Protein AF-A0A955BLK5-F1 (afdb_monomer_lite)

Structure (mmCIF, N/CA/C/O backbone):
data_AF-A0A955BLK5-F1
#
_entry.id   AF-A0A955BLK5-F1
#
loop_
_atom_site.group_PDB
_atom_site.id
_atom_site.type_symbol
_atom_site.label_atom_id
_atom_site.label_alt_id
_atom_site.label_comp_id
_atom_site.label_asym_id
_atom_site.label_entity_id
_atom_site.label_seq_id
_atom_site.pdbx_PDB_ins_code
_atom_site.Cartn_x
_atom_site.Cartn_y
_atom_site.Cartn_z
_atom_site.occupancy
_atom_site.B_iso_or_equiv
_atom_site.auth_seq_id
_atom_site.auth_comp_id
_atom_site.auth_asym_id
_atom_site.auth_atom_id
_atom_site.pdbx_PDB_model_num
ATOM 1 N N . MET A 1 1 ? -26.415 -7.465 14.558 1.00 78.81 1 MET A N 1
ATOM 2 C CA . MET A 1 1 ? -25.169 -8.268 14.542 1.00 78.81 1 MET A CA 1
ATOM 3 C C . MET A 1 1 ? -24.920 -8.869 13.162 1.00 78.81 1 MET A C 1
ATOM 5 O O . MET A 1 1 ? -23.972 -8.435 12.531 1.00 78.81 1 MET A O 1
ATOM 9 N N . TRP A 1 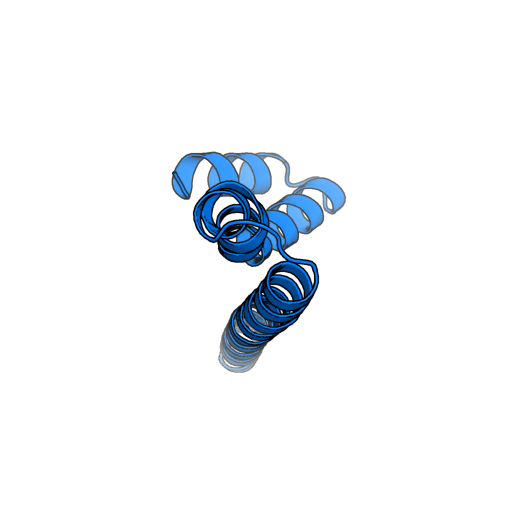2 ? -25.809 -9.714 12.623 1.00 88.19 2 TRP A N 1
ATOM 10 C CA . TRP A 1 2 ? -25.682 -10.304 11.273 1.00 88.19 2 TRP A CA 1
ATOM 11 C C . TRP A 1 2 ? -25.377 -9.311 10.138 1.00 88.19 2 TRP A C 1
ATOM 13 O O . TRP A 1 2 ? -24.468 -9.534 9.345 1.00 88.19 2 TRP A O 1
ATOM 23 N N . MET A 1 3 ? -26.078 -8.175 10.095 1.00 90.94 3 MET A N 1
ATOM 24 C CA . MET A 1 3 ? -25.865 -7.148 9.066 1.00 90.94 3 MET A CA 1
ATOM 25 C C . MET A 1 3 ? -24.493 -6.463 9.177 1.00 90.94 3 MET A C 1
ATOM 27 O O . MET A 1 3 ? -23.840 -6.223 8.168 1.00 90.94 3 MET A O 1
ATOM 31 N N . ALA A 1 4 ? -24.030 -6.198 10.403 1.00 90.81 4 ALA A N 1
ATOM 32 C CA . ALA A 1 4 ? -22.714 -5.607 10.637 1.00 90.81 4 ALA A CA 1
ATOM 33 C C . ALA A 1 4 ? -21.597 -6.569 10.209 1.00 90.81 4 ALA A C 1
ATOM 35 O O . ALA A 1 4 ? -20.674 -6.165 9.510 1.00 90.81 4 ALA A O 1
ATOM 36 N N . SER A 1 5 ? -21.722 -7.854 10.552 1.00 93.00 5 SER A N 1
ATOM 37 C CA . SER A 1 5 ? -20.790 -8.894 10.110 1.00 93.00 5 SER A CA 1
ATOM 38 C C . SER A 1 5 ? -20.751 -9.023 8.584 1.00 93.00 5 SER A C 1
ATOM 40 O O . SER A 1 5 ? -19.670 -9.135 8.011 1.00 93.00 5 SER A O 1
ATOM 42 N N . GLY A 1 6 ? -21.907 -8.935 7.915 1.00 95.75 6 GLY A N 1
ATOM 43 C CA . GLY A 1 6 ? -21.985 -8.936 6.451 1.00 95.75 6 GLY A CA 1
ATOM 44 C C . GLY A 1 6 ? -21.269 -7.743 5.809 1.00 95.75 6 GLY A C 1
ATOM 45 O O . GLY A 1 6 ? -20.512 -7.921 4.858 1.00 95.75 6 GLY A O 1
ATOM 46 N N . LEU A 1 7 ? -21.445 -6.539 6.362 1.00 94.50 7 LEU A N 1
ATOM 47 C CA . LEU A 1 7 ? -20.762 -5.331 5.886 1.00 94.50 7 LEU A CA 1
ATOM 48 C C . LEU A 1 7 ? -19.243 -5.404 6.083 1.00 94.50 7 LEU A C 1
ATOM 50 O O . LEU A 1 7 ? -18.496 -4.986 5.201 1.00 94.50 7 LEU A O 1
ATOM 54 N N . ILE A 1 8 ? -18.783 -5.959 7.208 1.00 90.94 8 ILE A N 1
ATOM 55 C CA . ILE A 1 8 ? -17.352 -6.166 7.468 1.00 90.94 8 ILE A CA 1
ATOM 56 C C . ILE A 1 8 ? -16.761 -7.129 6.436 1.00 90.94 8 ILE A C 1
ATOM 58 O O . ILE A 1 8 ? -15.754 -6.804 5.811 1.00 90.94 8 ILE A O 1
ATOM 62 N N . ALA A 1 9 ? -17.401 -8.280 6.212 1.00 94.06 9 ALA A N 1
ATOM 63 C CA . ALA A 1 9 ? -16.929 -9.264 5.241 1.00 94.06 9 ALA A CA 1
ATOM 64 C C . ALA A 1 9 ? -16.872 -8.685 3.818 1.00 94.06 9 ALA A C 1
ATOM 66 O O . ALA A 1 9 ? -15.873 -8.854 3.123 1.00 94.06 9 ALA A O 1
ATOM 67 N N . LEU A 1 10 ? -17.910 -7.950 3.405 1.00 95.25 10 LEU A N 1
ATOM 68 C CA . LEU A 1 10 ? -17.947 -7.295 2.098 1.00 95.25 10 LEU A CA 1
ATOM 69 C C . LEU A 1 10 ? -16.854 -6.226 1.958 1.00 95.25 10 LEU A C 1
ATOM 71 O O . LEU A 1 10 ? -16.196 -6.149 0.920 1.00 95.25 10 LEU A O 1
ATOM 75 N N . GLY A 1 11 ? -16.638 -5.418 2.999 1.00 92.06 11 GLY A N 1
ATOM 76 C CA . GLY A 1 11 ? -15.591 -4.397 3.020 1.00 92.06 11 GLY A CA 1
ATOM 77 C C . GLY A 1 11 ? -14.194 -5.001 2.895 1.00 92.06 11 GLY A C 1
ATOM 78 O O . GLY A 1 11 ? -13.415 -4.558 2.054 1.00 92.06 11 GLY A O 1
ATOM 79 N N . LEU A 1 12 ? -13.906 -6.054 3.668 1.00 89.38 12 LEU A N 1
ATOM 80 C CA . LEU A 1 12 ? -12.637 -6.784 3.602 1.00 89.38 12 LEU A CA 1
ATOM 81 C C . LEU A 1 12 ? -12.414 -7.412 2.226 1.00 89.38 12 LEU A C 1
ATOM 83 O O . LEU A 1 12 ? -11.339 -7.258 1.653 1.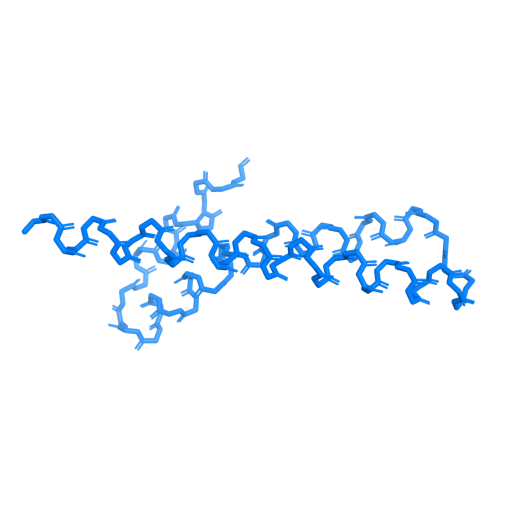00 89.38 12 LEU A O 1
ATOM 87 N N . LEU A 1 13 ? -13.438 -8.061 1.665 1.00 93.62 13 LEU A N 1
ATOM 88 C CA . LEU A 1 13 ? -13.366 -8.645 0.327 1.00 93.62 13 LEU A CA 1
ATOM 89 C C . LEU A 1 13 ? -13.050 -7.576 -0.728 1.00 93.62 13 LEU A C 1
ATOM 91 O O . LEU A 1 13 ? -12.193 -7.779 -1.582 1.00 93.62 13 LEU A O 1
ATOM 95 N N . THR A 1 14 ? -13.722 -6.427 -0.654 1.00 92.69 14 THR A N 1
ATOM 96 C CA . THR A 1 14 ? -13.544 -5.332 -1.619 1.00 92.69 14 THR A CA 1
ATOM 97 C C . THR A 1 14 ? -12.151 -4.713 -1.510 1.00 92.69 14 THR A C 1
ATOM 99 O O . THR A 1 14 ? -11.517 -4.468 -2.534 1.00 92.69 14 THR A O 1
ATOM 102 N N . LEU A 1 15 ? -11.647 -4.505 -0.288 1.00 89.62 15 LEU A N 1
ATOM 103 C CA . LEU A 1 15 ? -10.279 -4.039 -0.038 1.00 89.62 15 LEU A CA 1
ATOM 104 C C . LEU A 1 15 ? -9.240 -5.021 -0.587 1.00 89.62 15 LEU A C 1
ATOM 106 O O . LEU A 1 15 ? -8.328 -4.605 -1.297 1.00 89.62 15 LEU A O 1
ATOM 110 N N . PHE A 1 16 ? -9.415 -6.315 -0.314 1.00 88.88 16 PHE A N 1
ATOM 111 C CA . PHE A 1 16 ? -8.513 -7.364 -0.779 1.00 88.88 16 PHE A CA 1
ATOM 112 C C . PHE A 1 16 ? -8.476 -7.453 -2.309 1.00 88.88 16 PHE A C 1
ATOM 114 O O . PHE A 1 16 ? -7.414 -7.350 -2.919 1.00 88.88 16 PHE A O 1
ATOM 121 N N . VAL A 1 17 ? -9.641 -7.586 -2.949 1.00 92.75 17 VAL A N 1
ATOM 122 C CA . VAL A 1 17 ? -9.733 -7.708 -4.410 1.00 92.75 17 VAL A CA 1
ATOM 123 C C . VAL A 1 17 ? -9.269 -6.424 -5.099 1.00 92.75 17 VAL A C 1
ATOM 125 O O . VAL A 1 17 ? -8.546 -6.488 -6.091 1.00 92.75 17 VAL A O 1
ATOM 128 N N . GLY A 1 18 ? -9.644 -5.254 -4.574 1.00 91.00 18 GLY A N 1
ATOM 129 C CA . GLY A 1 18 ? -9.210 -3.965 -5.111 1.00 91.00 18 GLY A CA 1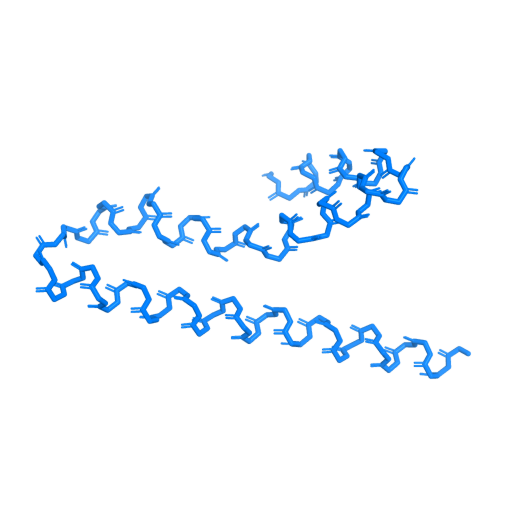
ATOM 130 C C . GLY A 1 18 ? -7.693 -3.782 -5.039 1.00 91.00 18 GLY A C 1
ATOM 131 O O . GLY A 1 18 ? -7.085 -3.376 -6.030 1.00 91.00 18 GLY A O 1
ATOM 132 N N . GLY A 1 19 ? -7.079 -4.136 -3.906 1.00 89.75 19 GLY A N 1
ATOM 133 C CA . GLY A 1 19 ? -5.626 -4.113 -3.731 1.00 89.75 19 GLY A CA 1
ATOM 134 C C . GLY A 1 19 ? -4.906 -5.054 -4.698 1.00 89.75 19 GLY A C 1
ATOM 135 O O . GLY A 1 19 ? -3.980 -4.636 -5.391 1.00 89.75 19 GLY A O 1
ATOM 136 N N . GLU A 1 20 ? -5.387 -6.291 -4.833 1.00 91.12 20 GLU A N 1
ATOM 137 C CA . GLU A 1 20 ? -4.803 -7.280 -5.747 1.00 91.12 20 GLU A CA 1
ATOM 138 C C . GLU A 1 20 ? -4.873 -6.826 -7.215 1.00 91.12 20 GLU A C 1
ATOM 140 O O . GLU A 1 20 ? -3.902 -6.944 -7.969 1.00 91.12 20 GLU A O 1
ATOM 145 N N . LEU A 1 21 ? -6.010 -6.263 -7.636 1.00 93.19 21 LEU A N 1
ATOM 146 C CA . LEU A 1 21 ? -6.176 -5.724 -8.987 1.00 93.19 21 LEU A CA 1
ATOM 147 C C . LEU A 1 21 ? -5.248 -4.529 -9.241 1.00 93.19 21 LEU A C 1
ATOM 149 O O . LEU A 1 21 ? -4.647 -4.446 -10.317 1.00 93.19 21 LEU A O 1
ATOM 153 N N . LEU A 1 22 ? -5.096 -3.639 -8.254 1.00 91.31 22 LEU A N 1
ATOM 154 C CA . LEU A 1 22 ? -4.184 -2.499 -8.322 1.00 91.31 22 LEU A CA 1
ATOM 155 C C . LEU A 1 22 ? -2.732 -2.960 -8.493 1.00 91.31 22 LEU A C 1
ATOM 157 O O . LEU A 1 22 ? -2.061 -2.492 -9.414 1.00 91.31 22 LEU A O 1
ATOM 161 N N . VAL A 1 23 ? -2.265 -3.901 -7.662 1.00 94.38 23 VAL A N 1
ATOM 162 C CA . VAL A 1 23 ? -0.897 -4.445 -7.732 1.00 94.38 23 VAL A CA 1
ATOM 163 C C . VAL A 1 23 ? -0.645 -5.072 -9.091 1.00 94.38 23 VAL A C 1
ATOM 165 O O . VAL A 1 23 ? 0.310 -4.706 -9.769 1.00 94.38 23 VAL A O 1
ATOM 168 N N . ARG A 1 24 ? -1.527 -5.968 -9.546 1.00 94.62 24 ARG A N 1
ATOM 169 C CA . ARG A 1 24 ? -1.359 -6.647 -10.839 1.00 94.62 24 ARG A CA 1
ATOM 170 C C . ARG A 1 24 ? -1.319 -5.667 -12.006 1.00 94.62 24 ARG A C 1
ATOM 172 O O . ARG A 1 24 ? -0.471 -5.803 -12.889 1.00 94.62 24 ARG A O 1
ATOM 179 N N . GLY A 1 25 ? -2.222 -4.687 -12.014 1.0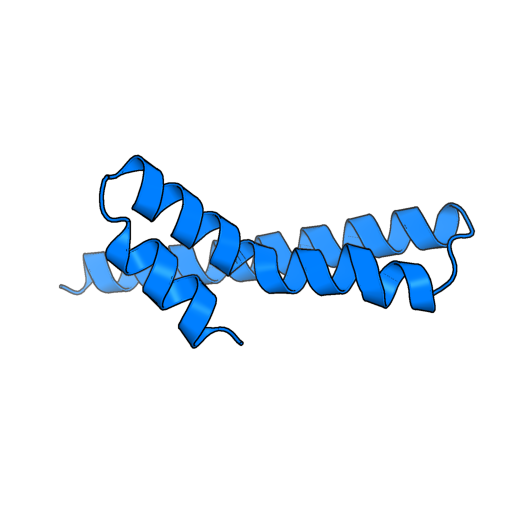0 95.44 25 GLY A N 1
ATOM 180 C CA . GLY A 1 25 ? -2.265 -3.647 -13.039 1.00 95.44 25 GLY A CA 1
ATOM 181 C C . GLY A 1 25 ? -0.985 -2.813 -13.053 1.00 95.44 25 GLY A C 1
ATOM 182 O O . GLY A 1 25 ? -0.330 -2.705 -14.092 1.00 95.44 25 GLY A O 1
ATOM 183 N N . ALA A 1 26 ? -0.589 -2.287 -11.894 1.00 95.31 26 ALA A N 1
ATOM 184 C CA . ALA A 1 26 ? 0.601 -1.456 -11.744 1.00 95.31 26 ALA A CA 1
ATOM 185 C C . ALA A 1 26 ? 1.896 -2.222 -12.066 1.00 95.31 26 ALA A C 1
ATOM 187 O O . ALA A 1 26 ? 2.735 -1.715 -12.809 1.00 95.31 26 ALA A O 1
ATOM 188 N N . SER A 1 27 ? 2.043 -3.463 -11.594 1.00 97.06 27 SER A N 1
ATOM 189 C CA . SER A 1 27 ? 3.205 -4.308 -11.889 1.00 97.06 27 SER A CA 1
ATOM 190 C C . SER A 1 27 ? 3.318 -4.618 -13.380 1.00 97.06 27 SER A C 1
ATOM 192 O O . SER A 1 27 ? 4.417 -4.585 -13.930 1.00 97.06 27 SER A O 1
ATOM 194 N N . ARG A 1 28 ? 2.193 -4.867 -14.065 1.00 97.50 28 ARG A N 1
ATOM 195 C CA . ARG A 1 28 ? 2.189 -5.090 -15.516 1.00 97.50 28 ARG A CA 1
ATOM 196 C C . ARG A 1 28 ? 2.601 -3.833 -16.280 1.00 97.50 28 ARG A C 1
ATOM 198 O O . ARG A 1 28 ? 3.400 -3.934 -17.207 1.00 97.50 28 ARG A O 1
ATOM 205 N N . LEU A 1 29 ? 2.092 -2.664 -15.890 1.00 97.56 29 LEU A N 1
ATOM 206 C CA . LEU A 1 29 ? 2.495 -1.385 -16.484 1.00 97.56 29 LEU A CA 1
ATOM 207 C C . LEU A 1 29 ? 3.991 -1.116 -16.285 1.00 97.56 29 LEU A C 1
ATOM 209 O O . LEU A 1 29 ? 4.682 -0.773 -17.241 1.00 97.56 29 LEU A O 1
ATOM 213 N N . ALA A 1 30 ? 4.504 -1.340 -15.075 1.00 97.25 30 ALA A N 1
ATOM 214 C CA . ALA A 1 30 ? 5.919 -1.180 -14.758 1.00 97.25 30 ALA A CA 1
ATOM 215 C C . ALA A 1 30 ? 6.813 -2.130 -15.575 1.00 97.25 30 ALA A C 1
ATOM 217 O O . ALA A 1 30 ? 7.848 -1.712 -16.092 1.00 97.25 30 ALA A O 1
ATOM 218 N N . ALA A 1 31 ? 6.389 -3.384 -15.754 1.00 97.56 31 ALA A N 1
ATOM 219 C CA . ALA A 1 31 ? 7.107 -4.352 -16.579 1.00 97.56 31 ALA A CA 1
ATOM 220 C C . ALA A 1 31 ? 7.148 -3.933 -18.060 1.00 97.56 31 ALA A C 1
ATOM 222 O O . ALA A 1 31 ? 8.198 -4.018 -18.692 1.00 97.56 31 ALA A O 1
ATOM 223 N N . ILE A 1 32 ? 6.033 -3.428 -18.607 1.00 97.94 32 ILE A N 1
ATOM 224 C CA . ILE A 1 32 ? 5.976 -2.902 -19.984 1.00 97.94 32 ILE A CA 1
ATOM 225 C C . ILE A 1 32 ? 6.872 -1.661 -20.137 1.00 97.94 32 ILE A C 1
ATOM 227 O O . ILE A 1 32 ? 7.478 -1.469 -21.187 1.00 97.94 32 ILE A O 1
ATOM 231 N N . ALA A 1 33 ? 7.009 -0.852 -19.083 1.00 97.94 33 ALA A N 1
ATOM 232 C CA . ALA A 1 33 ? 7.917 0.294 -19.039 1.00 97.94 33 ALA A CA 1
ATOM 233 C C . ALA A 1 33 ? 9.405 -0.084 -18.856 1.00 97.94 33 ALA A C 1
ATOM 235 O O . ALA A 1 33 ? 10.247 0.804 -18.749 1.00 97.94 33 ALA A O 1
ATOM 236 N N . GLY A 1 34 ? 9.749 -1.378 -18.810 1.00 97.44 34 GLY A N 1
ATOM 237 C CA . GLY A 1 34 ? 11.131 -1.853 -18.683 1.00 97.44 34 GLY A CA 1
ATOM 238 C C . GLY A 1 34 ? 11.709 -1.774 -17.266 1.00 97.44 34 GLY A C 1
ATOM 239 O O . GLY A 1 34 ? 12.922 -1.892 -17.094 1.00 97.44 34 GLY A O 1
ATOM 240 N N . ILE A 1 35 ? 10.871 -1.580 -16.243 1.00 98.06 35 ILE A N 1
ATOM 241 C CA . ILE A 1 35 ? 11.313 -1.569 -14.844 1.00 98.06 35 ILE A CA 1
ATOM 242 C C . ILE A 1 35 ? 11.687 -2.994 -14.419 1.00 98.06 35 ILE A C 1
ATOM 244 O O . ILE A 1 35 ? 10.974 -3.955 -14.710 1.00 98.06 35 ILE A O 1
ATOM 248 N N . SER A 1 36 ? 12.815 -3.140 -13.715 1.00 97.81 36 SER A N 1
ATOM 249 C CA . SER A 1 36 ? 13.295 -4.456 -13.295 1.00 97.81 36 SER A CA 1
ATOM 250 C C . SER A 1 36 ? 12.342 -5.118 -12.282 1.00 97.81 36 SER A C 1
ATOM 252 O O . SER A 1 36 ? 11.768 -4.428 -11.432 1.00 97.81 36 SER A O 1
ATOM 254 N N . PRO A 1 37 ? 12.206 -6.460 -12.295 1.00 96.00 37 PRO A N 1
ATOM 255 C CA . PRO A 1 37 ? 11.344 -7.177 -11.352 1.00 96.00 37 PRO A CA 1
ATOM 256 C C . PRO A 1 37 ? 11.664 -6.888 -9.882 1.00 96.00 37 PRO A C 1
ATOM 258 O O . PRO A 1 37 ? 10.760 -6.834 -9.053 1.00 96.00 37 PRO A O 1
ATOM 261 N N . LEU A 1 38 ? 12.942 -6.653 -9.567 1.00 97.56 38 LEU A N 1
ATOM 262 C CA . LEU A 1 38 ? 13.389 -6.295 -8.223 1.00 97.56 38 LEU A CA 1
ATOM 263 C C . LEU A 1 38 ? 12.788 -4.956 -7.788 1.00 97.56 38 LEU A C 1
ATOM 265 O O . LEU A 1 38 ? 12.216 -4.870 -6.705 1.00 97.56 38 LEU A O 1
ATOM 269 N N . VAL A 1 39 ? 12.867 -3.925 -8.636 1.00 97.44 39 VAL A N 1
ATOM 270 C CA . VAL A 1 39 ? 12.298 -2.607 -8.322 1.00 97.44 39 VAL A CA 1
ATOM 271 C C . VAL A 1 39 ? 10.779 -2.702 -8.190 1.00 97.44 39 VAL A C 1
ATOM 273 O O . VAL A 1 39 ? 10.225 -2.140 -7.252 1.00 97.44 39 VAL A O 1
ATOM 276 N N . ILE A 1 40 ? 10.104 -3.462 -9.059 1.00 97.00 40 ILE A N 1
ATOM 277 C CA . ILE A 1 40 ? 8.653 -3.703 -8.962 1.00 97.00 40 ILE A CA 1
ATOM 278 C C . ILE A 1 40 ? 8.297 -4.378 -7.628 1.00 97.00 40 ILE A C 1
ATOM 280 O O 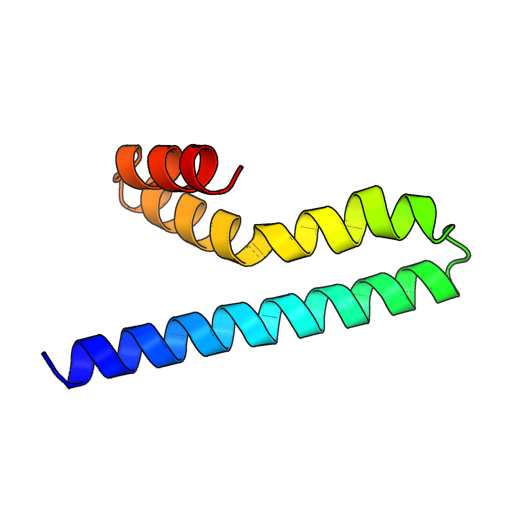. ILE A 1 40 ? 7.355 -3.950 -6.963 1.00 97.00 40 ILE A O 1
ATOM 284 N N . GLY A 1 41 ? 9.058 -5.396 -7.218 1.00 95.25 41 GLY A N 1
ATOM 285 C CA . GLY A 1 41 ? 8.854 -6.105 -5.954 1.00 95.25 41 GLY A CA 1
ATOM 286 C C . GLY A 1 41 ? 9.047 -5.205 -4.732 1.00 95.25 41 GLY A C 1
ATOM 287 O O . GLY A 1 41 ? 8.184 -5.156 -3.859 1.00 95.25 41 GLY A O 1
ATOM 288 N N . LEU A 1 42 ? 10.140 -4.439 -4.705 1.00 95.69 42 LEU A N 1
ATOM 289 C CA . LEU A 1 42 ? 10.473 -3.542 -3.594 1.00 95.69 42 LEU A CA 1
ATOM 290 C C . LEU A 1 42 ? 9.592 -2.288 -3.511 1.00 95.69 42 LEU A C 1
ATOM 292 O O . LEU A 1 42 ? 9.631 -1.598 -2.497 1.00 95.69 42 LEU A O 1
ATOM 296 N N . THR A 1 43 ? 8.827 -1.965 -4.556 1.00 94.19 43 THR A N 1
ATOM 297 C CA . THR A 1 43 ? 8.003 -0.747 -4.591 1.00 94.19 43 THR A CA 1
ATOM 298 C C . THR A 1 43 ? 6.526 -1.071 -4.758 1.00 94.19 43 THR A C 1
ATOM 300 O O . THR A 1 43 ? 5.770 -0.979 -3.801 1.00 94.19 43 THR A O 1
ATOM 303 N N . VAL A 1 44 ? 6.101 -1.479 -5.953 1.00 94.44 44 VAL A N 1
ATOM 304 C CA . VAL A 1 44 ? 4.691 -1.687 -6.305 1.00 94.44 44 VAL A CA 1
ATOM 305 C C . VAL A 1 44 ? 4.064 -2.801 -5.477 1.00 94.44 44 VAL A C 1
ATOM 307 O O . VAL A 1 44 ? 2.979 -2.615 -4.929 1.00 94.44 44 VAL A O 1
ATOM 310 N N . VAL A 1 45 ? 4.739 -3.949 -5.385 1.00 93.75 45 VAL A N 1
ATOM 311 C CA . VAL A 1 45 ? 4.211 -5.104 -4.648 1.00 93.75 45 VAL A CA 1
ATOM 312 C C . VAL A 1 45 ? 4.203 -4.805 -3.154 1.00 93.75 45 VAL A C 1
ATOM 314 O O . VAL A 1 45 ? 3.144 -4.903 -2.544 1.00 93.75 45 VAL A O 1
ATOM 317 N N . ALA A 1 46 ? 5.337 -4.360 -2.600 1.00 92.06 46 ALA A N 1
ATOM 318 C CA . ALA A 1 46 ? 5.447 -3.991 -1.188 1.00 92.06 46 ALA A CA 1
ATOM 319 C C . ALA A 1 46 ? 4.412 -2.931 -0.768 1.00 92.06 46 ALA A C 1
ATOM 321 O O . ALA A 1 46 ? 3.782 -3.055 0.277 1.00 92.06 46 ALA A O 1
ATOM 322 N N . PHE A 1 47 ? 4.189 -1.907 -1.597 1.00 90.50 47 PHE A N 1
ATOM 323 C CA . PHE A 1 47 ? 3.188 -0.882 -1.315 1.00 90.50 47 PHE A CA 1
ATOM 324 C C . PHE A 1 47 ? 1.763 -1.432 -1.397 1.00 90.50 47 PHE A C 1
ATOM 326 O O . PHE A 1 47 ? 0.937 -1.153 -0.532 1.00 90.50 47 PHE A O 1
ATOM 333 N N . GLY A 1 48 ? 1.451 -2.208 -2.434 1.00 90.12 48 GLY A N 1
ATOM 334 C CA . GLY A 1 48 ? 0.088 -2.676 -2.639 1.00 90.12 48 GLY A CA 1
ATOM 335 C C . GLY A 1 48 ? -0.348 -3.773 -1.671 1.00 90.12 48 GLY A C 1
ATOM 336 O O . GLY A 1 48 ? -1.532 -3.830 -1.346 1.00 90.12 48 GLY A O 1
ATOM 337 N N . THR A 1 49 ? 0.579 -4.569 -1.128 1.00 89.31 49 THR A N 1
ATOM 338 C CA . THR A 1 49 ? 0.275 -5.478 -0.011 1.00 89.31 49 THR A CA 1
ATOM 339 C C . THR A 1 49 ? -0.052 -4.741 1.283 1.00 89.31 49 THR A C 1
ATOM 341 O O . THR A 1 49 ? -0.768 -5.299 2.096 1.00 89.31 49 THR A O 1
ATOM 344 N N . SER A 1 50 ? 0.428 -3.503 1.452 1.00 91.00 50 SER A N 1
ATOM 345 C CA . SER A 1 50 ? 0.133 -2.641 2.608 1.00 91.00 50 SER A CA 1
ATOM 346 C C . SER A 1 50 ? -0.999 -1.634 2.352 1.00 91.00 50 SER A C 1
ATOM 348 O O . SER A 1 50 ? -1.278 -0.767 3.186 1.00 91.00 50 SER A O 1
ATOM 350 N N . ALA A 1 51 ? -1.633 -1.681 1.175 1.00 88.75 51 ALA A N 1
ATOM 351 C CA . ALA A 1 51 ? -2.693 -0.749 0.805 1.00 88.75 51 ALA A CA 1
ATOM 352 C C . ALA A 1 51 ? -3.964 -0.906 1.664 1.00 88.75 51 ALA A C 1
ATOM 354 O O . ALA A 1 51 ? -4.534 0.125 2.045 1.00 88.75 51 ALA A O 1
ATOM 355 N N . PRO A 1 52 ? -4.423 -2.129 2.012 1.00 87.44 52 PRO A N 1
ATOM 356 C CA . PRO A 1 52 ? -5.559 -2.289 2.914 1.00 87.44 52 PRO A CA 1
ATOM 357 C C . PRO A 1 52 ? -5.312 -1.682 4.298 1.00 87.44 52 PRO A C 1
ATOM 359 O O . PRO A 1 52 ? -6.155 -0.956 4.826 1.00 87.44 52 PRO A O 1
ATOM 362 N N . GLU A 1 53 ? -4.133 -1.924 4.856 1.00 90.62 53 GLU A N 1
ATOM 363 C CA . GLU A 1 53 ? -3.685 -1.429 6.150 1.00 90.62 53 GLU A CA 1
ATOM 364 C C . GLU A 1 53 ? -3.603 0.097 6.123 1.00 90.62 53 GLU A C 1
ATOM 366 O O . GLU A 1 53 ? -4.117 0.763 7.019 1.00 90.62 53 GLU A O 1
ATOM 371 N N . LEU A 1 54 ? -3.037 0.673 5.061 1.00 91.00 54 LEU A N 1
ATOM 372 C CA . LEU A 1 54 ? -2.987 2.119 4.869 1.00 91.00 54 LEU A CA 1
ATOM 373 C C . LEU A 1 54 ? -4.394 2.730 4.827 1.00 91.00 54 LEU A C 1
ATOM 375 O O . LEU A 1 54 ? -4.636 3.747 5.477 1.00 91.00 54 LEU A O 1
ATOM 379 N N . ALA A 1 55 ? -5.344 2.105 4.125 1.00 90.75 55 ALA A N 1
ATOM 380 C CA . ALA A 1 55 ? -6.725 2.581 4.067 1.00 90.75 55 ALA A CA 1
ATOM 381 C C . ALA A 1 55 ? -7.409 2.555 5.447 1.00 90.75 55 ALA A C 1
ATOM 383 O O . ALA A 1 55 ? -8.094 3.514 5.818 1.00 90.75 55 ALA A O 1
ATOM 384 N N . VAL A 1 56 ? -7.197 1.491 6.230 1.00 91.19 56 VAL A N 1
ATOM 385 C CA . VAL A 1 56 ? -7.709 1.380 7.606 1.00 91.19 56 VAL A CA 1
ATOM 386 C C . VAL A 1 56 ? -7.075 2.438 8.511 1.00 91.19 56 VAL A C 1
ATOM 388 O O . VAL A 1 56 ? -7.802 3.162 9.194 1.00 91.19 56 VAL A O 1
ATOM 391 N N . SER A 1 57 ? -5.748 2.585 8.475 1.00 92.75 57 SER A N 1
ATOM 392 C CA . SER A 1 57 ? -5.008 3.561 9.282 1.00 92.75 57 SER A CA 1
ATOM 393 C C . SER A 1 57 ? -5.409 5.003 8.967 1.00 92.75 57 SER A C 1
ATOM 395 O O . SER A 1 57 ? -5.624 5.793 9.887 1.00 92.75 57 SER A O 1
ATOM 397 N N . LEU A 1 58 ? -5.573 5.352 7.686 1.00 93.88 58 LEU A N 1
ATOM 398 C CA . LEU A 1 58 ? -6.032 6.682 7.274 1.00 93.88 58 LEU A CA 1
ATOM 399 C C . LEU A 1 58 ? -7.447 6.971 7.773 1.00 93.88 58 LEU A C 1
ATOM 401 O O . LEU A 1 58 ? -7.694 8.039 8.330 1.00 93.88 58 LEU A O 1
ATOM 405 N N . LYS A 1 59 ? -8.373 6.018 7.616 1.00 93.12 59 LYS A N 1
ATOM 406 C CA . LYS A 1 59 ? -9.747 6.174 8.105 1.00 93.12 59 LYS A CA 1
ATOM 407 C C . LYS A 1 59 ? -9.776 6.346 9.625 1.00 93.12 59 LYS A C 1
ATOM 409 O O . LYS A 1 59 ? -10.489 7.214 10.123 1.00 93.12 59 LYS A O 1
ATOM 414 N N . ALA A 1 60 ? -9.020 5.526 10.353 1.00 94.69 60 ALA A N 1
ATOM 415 C CA . ALA A 1 60 ? -8.940 5.580 11.808 1.00 94.69 60 ALA A CA 1
ATOM 416 C C . ALA A 1 60 ? -8.384 6.929 12.287 1.00 94.69 60 ALA A C 1
ATOM 418 O O . ALA A 1 60 ? -8.990 7.577 13.138 1.00 94.69 60 ALA A O 1
ATOM 419 N N . SER A 1 61 ? -7.301 7.405 11.667 1.00 95.69 61 SER A N 1
ATOM 420 C CA . SER A 1 61 ? -6.724 8.718 11.963 1.00 95.69 61 SER A CA 1
ATOM 421 C C . SER A 1 61 ? -7.704 9.860 11.671 1.00 95.69 61 SER A C 1
ATOM 423 O O . SER A 1 61 ? -7.893 10.728 12.522 1.00 95.69 61 SER A O 1
ATOM 425 N N . TRP A 1 62 ? -8.401 9.827 10.527 1.00 96.88 62 TRP A N 1
ATOM 426 C CA . TRP A 1 62 ? -9.422 10.827 10.188 1.00 96.88 62 TRP A CA 1
ATOM 427 C C . TRP A 1 62 ? -10.577 10.831 11.200 1.00 96.88 62 TRP A C 1
ATOM 429 O O . TRP A 1 62 ? -11.096 11.885 11.557 1.00 96.88 62 TRP A O 1
ATOM 439 N N . ALA A 1 63 ? -10.962 9.661 11.709 1.00 96.31 63 ALA A N 1
ATOM 440 C CA . ALA A 1 63 ? -12.001 9.517 12.726 1.00 96.31 63 ALA A CA 1
ATOM 441 C C . ALA A 1 63 ? -11.542 9.890 14.153 1.00 96.31 63 ALA A C 1
ATOM 443 O O . ALA A 1 63 ? -12.312 9.707 15.096 1.00 96.31 63 ALA A O 1
ATOM 444 N N . GLY A 1 64 ? -10.307 10.379 14.330 1.00 95.88 64 GLY A N 1
ATOM 445 C CA . GLY A 1 64 ? -9.726 10.706 15.636 1.00 95.88 64 GLY A CA 1
ATOM 446 C C . GLY A 1 64 ? -9.334 9.486 16.481 1.00 95.88 64 GLY A C 1
ATOM 447 O O . GLY A 1 64 ? -9.071 9.630 17.670 1.00 95.88 64 GLY A O 1
ATOM 448 N N . GLN A 1 65 ? -9.294 8.292 15.881 1.00 96.38 65 GLN A N 1
ATOM 449 C CA . GLN A 1 65 ? -8.961 7.007 16.512 1.00 96.38 65 GLN A CA 1
ATOM 450 C C . GLN A 1 65 ? -7.512 6.624 16.179 1.00 96.38 65 GLN A C 1
ATOM 452 O O . GLN A 1 65 ? -7.227 5.638 15.495 1.00 96.38 65 GLN A O 1
ATOM 457 N N . THR A 1 66 ? -6.574 7.482 16.577 1.00 93.69 66 THR A N 1
ATOM 458 C CA . THR A 1 66 ? -5.154 7.364 16.207 1.00 93.69 66 THR A CA 1
ATOM 459 C C . THR A 1 66 ? -4.481 6.136 16.825 1.00 93.69 66 THR A C 1
ATOM 461 O O . THR A 1 66 ? -3.543 5.595 16.251 1.00 93.69 66 THR A O 1
ATOM 464 N N . ASP A 1 67 ? -4.979 5.669 17.967 1.00 95.38 67 ASP A N 1
ATOM 465 C CA . ASP A 1 67 ? -4.591 4.424 18.630 1.00 95.38 67 ASP A CA 1
ATOM 4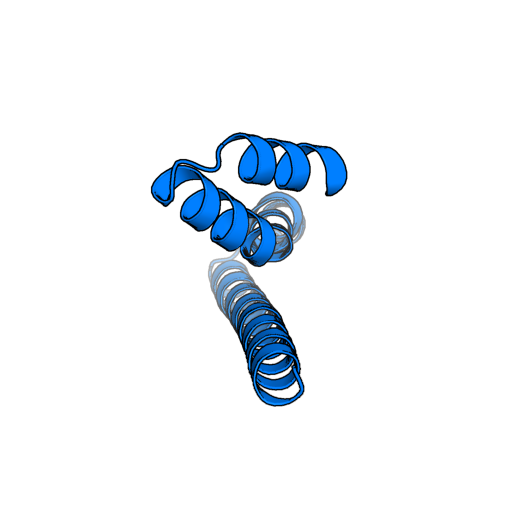66 C C . ASP A 1 67 ? -4.827 3.195 17.742 1.00 95.38 67 ASP A C 1
ATOM 468 O O . ASP A 1 67 ? -3.944 2.344 17.622 1.00 95.38 67 ASP A O 1
ATOM 472 N N . ILE A 1 68 ? -5.963 3.141 17.041 1.00 94.50 68 ILE A N 1
ATOM 473 C CA . ILE A 1 68 ? -6.262 2.077 16.074 1.00 94.50 68 ILE A CA 1
ATOM 474 C C . ILE A 1 68 ? -5.309 2.153 14.880 1.00 94.50 68 ILE A C 1
ATOM 476 O O . ILE A 1 68 ? -4.813 1.124 14.427 1.00 94.50 68 ILE A O 1
ATOM 480 N N . ALA A 1 69 ? -5.015 3.357 14.381 1.00 93.50 69 ALA A N 1
ATOM 481 C CA . ALA A 1 69 ? -4.075 3.532 13.274 1.00 93.50 69 ALA A CA 1
ATOM 482 C C . ALA A 1 69 ? -2.662 3.040 13.641 1.00 93.50 69 ALA A C 1
ATOM 484 O O . ALA A 1 69 ? -2.034 2.326 12.860 1.00 93.50 69 ALA A O 1
ATOM 485 N N . VAL A 1 70 ? -2.178 3.371 14.843 1.00 94.12 70 VAL A N 1
ATOM 486 C CA . VAL A 1 70 ? -0.877 2.901 15.344 1.00 94.12 70 VAL A CA 1
ATOM 487 C C . VAL A 1 70 ? -0.889 1.391 15.565 1.00 94.12 70 VAL A C 1
ATOM 489 O O . VAL A 1 70 ? 0.030 0.711 15.116 1.00 94.12 70 VAL A O 1
ATOM 492 N N . GLY A 1 71 ? -1.935 0.856 16.202 1.00 94.62 71 GLY A N 1
ATOM 493 C CA . GLY A 1 71 ? -2.077 -0.583 16.426 1.00 94.62 71 GLY A CA 1
ATOM 494 C C . GLY A 1 71 ? -2.086 -1.378 15.121 1.00 94.62 71 GLY A C 1
ATOM 495 O O . GLY A 1 71 ? -1.443 -2.420 15.033 1.00 94.62 71 GLY A O 1
ATOM 496 N N . ASN A 1 72 ? -2.735 -0.847 14.084 1.00 91.88 72 ASN A N 1
ATOM 497 C CA . ASN A 1 72 ? -2.755 -1.440 12.753 1.00 91.88 72 ASN A CA 1
ATOM 498 C C . ASN A 1 72 ? -1.362 -1.451 12.099 1.00 91.88 72 ASN A C 1
ATOM 500 O O . ASN A 1 72 ? -0.937 -2.484 11.597 1.00 91.88 72 ASN A O 1
ATOM 504 N N . VAL A 1 73 ? -0.614 -0.341 12.142 1.00 90.75 73 VAL A N 1
ATOM 505 C CA . VAL A 1 73 ? 0.742 -0.275 11.557 1.00 90.75 73 VAL A CA 1
ATOM 506 C C . VAL A 1 73 ? 1.736 -1.173 12.297 1.00 90.75 73 VAL A C 1
ATOM 508 O O . VAL A 1 73 ? 2.505 -1.882 11.655 1.00 90.75 73 VAL A O 1
ATOM 511 N N . VAL A 1 74 ? 1.731 -1.148 13.633 1.00 92.56 74 VAL A N 1
ATOM 512 C CA . VAL A 1 74 ? 2.673 -1.931 14.452 1.00 92.56 74 VAL A CA 1
ATOM 513 C C . VAL A 1 74 ? 2.341 -3.421 14.414 1.00 92.56 74 VAL A C 1
ATOM 515 O O . VAL A 1 74 ? 3.251 -4.235 14.397 1.00 92.56 74 VAL A O 1
ATOM 518 N N . GLY A 1 75 ? 1.058 -3.787 14.390 1.00 90.88 75 GLY A N 1
ATOM 519 C CA . GLY A 1 75 ? 0.631 -5.187 14.371 1.00 90.88 75 GLY A CA 1
ATOM 520 C C . GLY A 1 75 ? 0.748 -5.884 13.011 1.00 90.88 75 GLY A C 1
ATOM 521 O O . GLY A 1 75 ? 0.630 -7.105 12.964 1.00 90.88 75 GLY A O 1
ATOM 522 N N . SER A 1 76 ? 0.955 -5.134 11.923 1.00 81.50 76 SER A N 1
ATOM 523 C CA . SER A 1 76 ? 1.028 -5.674 10.552 1.00 81.50 76 SER A CA 1
ATOM 524 C C . SER A 1 76 ? 2.463 -5.913 10.053 1.00 81.50 76 SER A C 1
ATOM 526 O O . SER A 1 76 ? 2.641 -6.275 8.891 1.00 81.50 76 SER A O 1
ATOM 528 N N . ASN A 1 77 ? 3.474 -5.685 10.902 1.00 75.50 77 ASN A N 1
ATOM 529 C CA . ASN A 1 77 ? 4.904 -5.924 10.647 1.00 75.50 77 ASN A CA 1
ATOM 530 C C . ASN A 1 77 ? 5.427 -7.012 11.589 1.00 75.50 77 ASN A C 1
ATOM 532 O O . ASN A 1 77 ? 6.189 -7.882 11.116 1.00 75.50 77 ASN A O 1
#

Sequence (77 aa):
MWMASGLIALGLLTLFVGGELLVRGASRLAAIAGISPLVIGLTVVAFGTSAPELAVSLKASWAGQTDIAVGNVVGSN

Secondary structure (DSSP, 8-state):
-HHHHHHHHHHHHHHHHHHHHHHHHHHHHHHHTT--HHHHIIIIIHHHHTHHHHHHHHHHHHTT-HHHHHHHHHHT-

Radius of gyration: 15.19 Å; chains: 1; bounding box: 39×21×39 Å

Foldseek 3Di:
DVVVVVVVVVVVVCLVVVLVVQLVVVLVVCVVVVHDPVCSCVPSVVVSVCRSLVVQLVVCVVVVNNVRNVCSVVVVD

pLDDT: mean 93.01, std 4.03, range [75.5, 98.06]